Protein AF-A0A932Q881-F1 (afdb_monomer)

Mean predicted aligned error: 4.68 Å

Secondary structure (DSSP, 8-state):
--SS-SS-HHHHHHHHHTT-B--TTHHHHHHHHHHHHHTTT----HHHHHHHHHHHHHT--GGGEEEEEESTT-TT-EEEEEEEEETTEEEEEEEEEE-SSSSEEEEEEEE--SS-EE-TTS-EEPPP------

Radius of gyration: 14.51 Å; Cα contacts (8 Å, |Δi|>4): 248; chains: 1; bounding box: 31×35×43 Å

pLDDT: mean 90.05, std 12.2, range [34.78, 98.38]

Solvent-accessible surface area (backbone atoms only — not comparable to full-atom values): 7541 Å² total; per-residue (Å²): 130,59,94,60,70,84,66,60,64,72,57,56,43,47,25,59,74,72,63,33,58,45,55,78,46,47,68,61,25,22,47,41,46,30,56,72,34,50,86,74,78,46,82,56,51,66,67,56,25,45,53,48,50,56,50,56,58,63,69,61,54,81,52,28,32,45,41,61,45,68,44,94,83,35,92,86,41,54,28,37,31,32,42,43,78,54,94,92,35,40,34,32,39,33,33,29,70,44,69,87,86,54,75,26,39,23,63,44,44,42,36,55,20,93,51,70,40,61,22,73,68,69,51,72,34,54,49,31,84,71,93,63,82,128

Nearest PDB structures (foldseek):
  3hi2-assembly1_B  TM=8.085E-01  e=1.614E-03  Escherichia coli K-12
  3en8-assembly1_A-2  TM=2.872E-01  e=2.167E+00  Paraburkholderia xenovorans LB400
  8djc-assembly1_A  TM=3.163E-01  e=4.171E+00  Homo sapiens
  4v29-assembly1_B  TM=3.138E-01  e=9.044E+00  Arabidopsis thaliana

Structure (mmCIF, N/CA/C/O backbone):
data_AF-A0A932Q881-F1
#
_entry.id   AF-A0A932Q881-F1
#
loop_
_atom_site.group_PDB
_atom_site.id
_atom_site.type_symbol
_atom_site.label_atom_id
_atom_site.label_alt_id
_atom_site.label_comp_id
_atom_site.label_asym_id
_atom_site.label_entity_id
_atom_site.label_seq_id
_atom_site.pdbx_PDB_ins_code
_atom_site.Cartn_x
_atom_site.Cartn_y
_atom_site.Cartn_z
_atom_site.occupancy
_atom_site.B_iso_or_equiv
_atom_site.auth_seq_id
_atom_site.auth_comp_id
_atom_site.auth_asym_id
_atom_site.auth_atom_id
_atom_site.pdbx_PDB_model_num
ATOM 1 N N . MET A 1 1 ? 2.953 19.329 -1.443 1.00 56.28 1 MET A N 1
ATOM 2 C CA . MET A 1 1 ? 2.802 17.860 -1.479 1.00 56.28 1 MET A CA 1
ATOM 3 C C . MET A 1 1 ? 2.305 17.478 -2.860 1.00 56.28 1 MET A C 1
ATOM 5 O O . MET A 1 1 ? 1.550 18.260 -3.433 1.00 56.28 1 MET A O 1
ATOM 9 N N . ALA A 1 2 ? 2.767 16.356 -3.415 1.00 61.16 2 ALA A N 1
ATOM 10 C CA . ALA A 1 2 ? 2.251 15.859 -4.687 1.00 61.16 2 ALA A CA 1
ATOM 11 C C . ALA A 1 2 ? 0.743 15.602 -4.553 1.00 61.16 2 ALA A C 1
ATOM 13 O O . ALA A 1 2 ? 0.301 15.025 -3.567 1.00 61.16 2 ALA A O 1
ATOM 14 N N . THR A 1 3 ? -0.047 16.066 -5.518 1.00 74.25 3 THR A N 1
ATOM 15 C CA . THR A 1 3 ? -1.508 15.867 -5.537 1.00 74.25 3 THR A CA 1
ATOM 16 C C . THR A 1 3 ? -1.912 14.576 -6.244 1.00 74.25 3 THR A C 1
ATOM 18 O O . THR A 1 3 ? -3.099 14.292 -6.377 1.00 74.25 3 THR A O 1
ATOM 21 N N . LYS A 1 4 ? -0.928 13.817 -6.735 1.00 89.75 4 LYS A N 1
ATOM 22 C CA . LYS A 1 4 ? -1.097 12.578 -7.487 1.00 89.75 4 LYS A CA 1
ATOM 23 C C . LYS A 1 4 ? -0.003 11.594 -7.104 1.00 89.75 4 LYS A C 1
ATOM 25 O O . LYS A 1 4 ? 1.126 12.016 -6.847 1.00 89.75 4 LYS A O 1
ATOM 30 N N . ALA A 1 5 ? -0.360 10.317 -7.129 1.00 95.44 5 ALA A N 1
ATOM 31 C CA . ALA A 1 5 ? 0.563 9.208 -6.974 1.00 95.44 5 ALA A CA 1
ATOM 32 C C . ALA A 1 5 ? 1.663 9.236 -8.044 1.00 95.44 5 ALA A C 1
ATOM 34 O O . ALA A 1 5 ? 1.439 9.664 -9.183 1.00 95.44 5 ALA A O 1
ATOM 35 N N . ARG A 1 6 ? 2.853 8.768 -7.669 1.00 95.19 6 ARG A N 1
ATOM 36 C CA . ARG A 1 6 ? 3.984 8.550 -8.571 1.00 95.19 6 ARG A CA 1
ATOM 37 C C . ARG A 1 6 ? 3.693 7.409 -9.541 1.00 95.19 6 ARG A C 1
ATOM 39 O O . ARG A 1 6 ? 4.061 7.515 -10.712 1.00 95.19 6 ARG A O 1
ATOM 46 N N . TYR A 1 7 ? 3.063 6.347 -9.047 1.00 95.50 7 TYR A N 1
ATOM 47 C CA . TYR A 1 7 ? 2.814 5.106 -9.771 1.00 95.50 7 TYR A CA 1
ATOM 48 C C . TYR A 1 7 ? 1.336 4.965 -10.129 1.00 95.50 7 TYR A C 1
ATOM 50 O O . TYR A 1 7 ? 0.454 5.252 -9.318 1.00 95.50 7 TYR A O 1
ATOM 58 N N . LEU A 1 8 ? 1.046 4.498 -11.345 1.00 96.25 8 LEU A N 1
ATOM 59 C CA . LEU A 1 8 ? -0.328 4.190 -11.729 1.00 96.25 8 LEU A CA 1
ATOM 60 C C . LEU A 1 8 ? -0.743 2.873 -11.069 1.00 96.25 8 LEU A C 1
ATOM 62 O O . LEU A 1 8 ? -0.069 1.857 -11.221 1.00 96.25 8 LEU A O 1
ATOM 66 N N . LEU A 1 9 ? -1.894 2.864 -10.394 1.00 97.25 9 LEU A N 1
ATOM 67 C CA . LEU A 1 9 ? -2.395 1.664 -9.715 1.00 97.25 9 LEU A CA 1
ATOM 68 C C . LEU A 1 9 ? -2.588 0.476 -10.667 1.00 97.25 9 LEU A C 1
A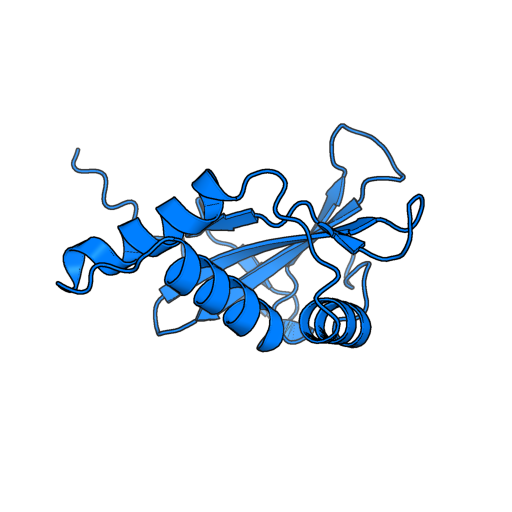TOM 70 O O . LEU A 1 9 ? -2.341 -0.657 -10.280 1.00 97.25 9 LEU A O 1
ATOM 74 N N . LYS A 1 10 ? -2.928 0.720 -11.940 1.00 97.19 10 LYS A N 1
ATOM 75 C CA . LYS A 1 10 ? -3.009 -0.348 -12.951 1.00 97.19 10 LYS A CA 1
ATOM 76 C C . LYS A 1 10 ? -1.690 -1.122 -13.108 1.00 97.19 10 LYS A C 1
ATOM 78 O O . LYS A 1 10 ? -1.722 -2.325 -13.345 1.00 97.19 10 LYS A O 1
ATOM 83 N N . ASP A 1 11 ? -0.552 -0.440 -12.970 1.00 96.81 11 ASP A N 1
ATOM 84 C CA . ASP A 1 11 ? 0.766 -1.055 -13.113 1.00 96.81 11 ASP A CA 1
ATOM 85 C C . ASP A 1 11 ? 1.099 -1.835 -11.838 1.00 96.81 11 ASP A C 1
ATOM 87 O O . ASP A 1 11 ? 1.540 -2.975 -11.919 1.00 96.81 11 ASP A O 1
ATOM 91 N N . VAL A 1 12 ? 0.759 -1.285 -10.666 1.00 97.12 12 VAL A N 1
ATOM 92 C CA . VAL A 1 12 ? 0.846 -1.985 -9.372 1.00 97.12 12 VAL A CA 1
ATOM 93 C C . VAL A 1 12 ? 0.042 -3.290 -9.397 1.00 97.12 12 VAL A C 1
ATOM 95 O O . VAL A 1 12 ? 0.553 -4.339 -9.014 1.00 97.12 12 VAL A O 1
ATOM 98 N N . PHE A 1 13 ? -1.200 -3.253 -9.882 1.00 97.62 13 PHE A N 1
ATOM 99 C CA . PHE A 1 13 ? -2.073 -4.431 -9.923 1.00 97.62 13 PHE A CA 1
ATOM 100 C C . PHE A 1 13 ? -1.560 -5.489 -10.890 1.00 97.62 13 PHE A C 1
ATOM 102 O O . PHE A 1 13 ? -1.602 -6.675 -10.572 1.00 97.62 13 PHE A O 1
ATOM 109 N N . ARG A 1 14 ? -1.040 -5.061 -12.046 1.00 97.56 14 ARG A N 1
ATOM 110 C CA . ARG A 1 14 ? -0.375 -5.957 -12.991 1.00 97.56 14 ARG A CA 1
ATOM 111 C C . ARG A 1 14 ? 0.820 -6.648 -12.334 1.00 97.56 14 ARG A C 1
ATOM 113 O O . ARG A 1 14 ? 0.905 -7.864 -12.407 1.00 97.56 14 ARG A O 1
ATOM 120 N N . LEU A 1 15 ? 1.689 -5.907 -11.644 1.00 96.88 15 LEU A N 1
ATOM 121 C CA . LEU A 1 15 ? 2.854 -6.480 -10.961 1.00 96.88 15 LEU A CA 1
ATOM 122 C C . LEU A 1 15 ? 2.463 -7.501 -9.885 1.00 96.88 15 LEU A C 1
ATOM 124 O O . LEU A 1 15 ? 3.096 -8.546 -9.778 1.00 96.88 15 LEU A O 1
ATOM 128 N N . ILE A 1 16 ? 1.388 -7.249 -9.133 1.00 96.81 16 ILE A N 1
ATOM 129 C CA . ILE A 1 16 ? 0.847 -8.227 -8.177 1.00 96.81 16 ILE A CA 1
ATOM 130 C C . ILE A 1 16 ? 0.337 -9.479 -8.902 1.00 96.81 16 ILE A C 1
ATOM 132 O O . ILE A 1 16 ? 0.651 -10.591 -8.485 1.00 96.81 16 ILE A O 1
ATOM 136 N N . ALA A 1 17 ? -0.427 -9.311 -9.986 1.00 96.62 17 ALA A N 1
ATOM 137 C CA . ALA A 1 17 ? -0.977 -10.423 -10.761 1.00 96.62 17 ALA A CA 1
ATOM 138 C C . ALA A 1 17 ? 0.113 -11.280 -11.429 1.00 96.62 17 ALA A C 1
ATOM 140 O O . ALA A 1 17 ? -0.020 -12.502 -11.482 1.00 96.62 17 ALA A O 1
ATOM 141 N N . ASP A 1 18 ? 1.194 -10.646 -11.885 1.00 96.12 18 ASP A N 1
ATOM 142 C CA . ASP A 1 18 ? 2.354 -11.299 -12.498 1.00 96.12 18 ASP A CA 1
ATOM 143 C C . ASP A 1 18 ? 3.264 -11.985 -11.455 1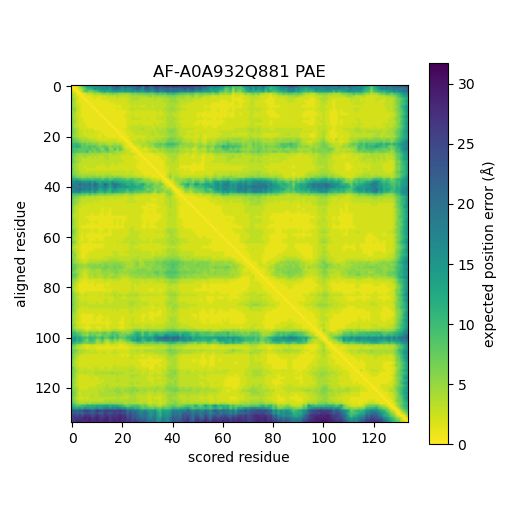.00 96.12 18 ASP A C 1
ATOM 145 O O . ASP A 1 18 ? 4.167 -12.736 -11.820 1.00 96.12 18 ASP A O 1
ATOM 149 N N . GLY A 1 19 ? 3.044 -11.745 -10.155 1.00 95.25 19 GLY A N 1
ATOM 150 C CA . GLY A 1 19 ? 3.921 -12.222 -9.080 1.00 95.25 19 GLY A CA 1
ATOM 151 C C . GLY A 1 19 ? 5.233 -11.437 -8.951 1.00 95.25 19 GLY A C 1
ATOM 152 O O . GLY A 1 19 ? 6.144 -11.870 -8.248 1.00 95.25 19 GLY A O 1
ATOM 153 N N . SER A 1 20 ? 5.335 -10.280 -9.608 1.00 95.56 20 SER A N 1
ATOM 154 C CA . SER A 1 20 ? 6.509 -9.403 -9.625 1.00 95.56 20 SER A CA 1
ATOM 155 C C . SER A 1 20 ? 6.488 -8.426 -8.451 1.00 95.56 20 SER A C 1
ATOM 157 O O . SER A 1 20 ? 6.326 -7.212 -8.616 1.00 95.56 20 SER A O 1
ATOM 159 N N . TYR A 1 21 ? 6.630 -8.960 -7.240 1.00 94.94 21 TYR A N 1
ATOM 160 C CA . TYR A 1 21 ? 6.673 -8.166 -6.019 1.00 94.94 21 TYR A CA 1
ATOM 161 C C . TYR A 1 21 ? 7.669 -8.719 -4.996 1.00 94.94 21 TYR A C 1
ATOM 163 O O . TYR A 1 21 ? 7.939 -9.917 -4.931 1.00 94.94 21 TYR A O 1
ATOM 171 N N . TRP A 1 22 ? 8.188 -7.836 -4.147 1.00 91.50 22 TRP A N 1
ATOM 172 C CA . TRP A 1 22 ? 9.103 -8.189 -3.075 1.00 91.50 22 TRP A CA 1
ATOM 173 C C . TRP A 1 22 ? 8.829 -7.384 -1.803 1.00 91.50 22 TRP A C 1
ATOM 175 O O . TRP A 1 22 ? 8.771 -6.156 -1.782 1.00 91.50 22 TRP A O 1
ATOM 185 N N . PHE A 1 23 ? 8.686 -8.093 -0.688 1.00 87.12 23 PHE A N 1
ATOM 186 C CA . PHE A 1 23 ? 8.514 -7.473 0.619 1.00 87.12 23 PHE A CA 1
ATOM 187 C C . PHE A 1 23 ? 9.873 -7.254 1.292 1.00 87.12 23 PHE A C 1
ATOM 189 O O . PHE A 1 23 ? 10.364 -8.146 1.992 1.00 87.12 23 PHE A O 1
ATOM 196 N N . SER A 1 24 ? 10.428 -6.044 1.174 1.00 82.38 24 SER A N 1
ATOM 197 C CA . SER A 1 24 ? 11.695 -5.659 1.827 1.00 82.38 24 SER A CA 1
ATOM 198 C C . SER A 1 24 ? 11.696 -5.914 3.345 1.00 82.38 24 SER A C 1
ATOM 200 O O . SER A 1 24 ? 12.712 -6.280 3.934 1.00 82.38 24 SER A O 1
ATOM 202 N N . ALA A 1 25 ? 10.528 -5.795 3.988 1.00 82.25 25 ALA A N 1
ATOM 203 C CA . ALA A 1 25 ? 10.320 -6.076 5.406 1.00 82.25 25 ALA A CA 1
ATOM 204 C C . ALA A 1 25 ? 9.115 -7.004 5.662 1.00 82.25 25 ALA A C 1
ATOM 206 O O . ALA A 1 25 ? 8.318 -6.748 6.572 1.00 82.25 25 ALA A O 1
ATOM 207 N N . ARG A 1 26 ? 8.995 -8.105 4.896 1.00 84.38 26 ARG A N 1
ATOM 208 C CA . ARG A 1 26 ? 7.888 -9.094 4.972 1.00 84.38 26 ARG A CA 1
ATOM 209 C C . ARG A 1 26 ? 7.416 -9.423 6.394 1.00 84.38 26 ARG A C 1
ATOM 211 O O . ARG A 1 26 ? 6.205 -9.349 6.630 1.00 84.38 26 ARG A O 1
ATOM 218 N N . PRO A 1 27 ? 8.305 -9.727 7.367 1.00 88.44 27 PRO A N 1
ATOM 219 C CA . PRO A 1 27 ? 7.864 -10.089 8.710 1.00 88.44 27 PRO A CA 1
ATOM 220 C C . PRO A 1 27 ? 7.144 -8.948 9.431 1.00 88.44 27 PRO A C 1
ATOM 222 O O . PRO A 1 27 ? 6.218 -9.216 10.185 1.00 88.44 27 PRO A O 1
ATOM 225 N N . ARG A 1 28 ? 7.525 -7.683 9.198 1.00 89.69 28 ARG A N 1
ATOM 226 C CA . ARG A 1 28 ? 6.909 -6.530 9.878 1.00 89.69 28 ARG A CA 1
ATOM 227 C C . ARG A 1 28 ? 5.474 -6.317 9.415 1.00 89.69 28 ARG A C 1
ATOM 229 O O . ARG A 1 28 ? 4.583 -6.234 10.254 1.00 89.69 28 ARG A O 1
ATOM 236 N N . SER A 1 29 ? 5.260 -6.287 8.101 1.00 91.75 29 SER A N 1
ATOM 237 C CA . SER A 1 29 ? 3.928 -6.094 7.519 1.00 91.75 29 SER A CA 1
ATOM 238 C C . SER A 1 29 ? 3.005 -7.271 7.847 1.00 91.75 29 SER A C 1
ATOM 240 O O . SER A 1 29 ? 1.897 -7.083 8.344 1.00 91.75 29 SER A O 1
ATOM 242 N N . SER A 1 30 ? 3.498 -8.503 7.682 1.00 92.19 30 SER A N 1
ATOM 243 C CA . SER A 1 30 ? 2.712 -9.707 7.984 1.00 92.19 30 SER A CA 1
ATOM 244 C C . SER A 1 30 ? 2.366 -9.795 9.473 1.00 92.19 30 SER A C 1
ATOM 246 O O . SER A 1 30 ? 1.220 -10.055 9.827 1.00 92.19 30 SER A O 1
ATOM 248 N N . TYR A 1 31 ? 3.322 -9.513 10.366 1.00 91.25 31 TYR A N 1
ATOM 249 C CA . TYR A 1 31 ? 3.073 -9.505 11.809 1.00 91.25 31 TYR A CA 1
ATOM 250 C C . TYR A 1 31 ? 2.074 -8.423 12.226 1.00 91.25 31 TYR A C 1
ATOM 252 O O . TYR A 1 31 ? 1.236 -8.677 13.088 1.00 91.25 31 TYR A O 1
ATOM 260 N N . ALA A 1 32 ? 2.124 -7.235 11.615 1.00 92.19 32 ALA A N 1
ATOM 261 C CA . ALA A 1 32 ? 1.153 -6.178 11.882 1.00 92.19 32 ALA A CA 1
ATOM 262 C C . ALA A 1 32 ? -0.276 -6.624 11.537 1.00 92.19 32 ALA A C 1
ATOM 264 O O . ALA A 1 32 ? -1.191 -6.397 12.331 1.00 92.19 32 ALA A O 1
ATOM 265 N N . VAL A 1 33 ? -0.452 -7.321 10.408 1.00 92.94 33 VAL A N 1
ATOM 266 C CA . VAL A 1 33 ? -1.736 -7.926 10.030 1.00 92.94 33 VAL A CA 1
ATOM 267 C C . VAL A 1 33 ? -2.148 -8.995 11.035 1.00 92.94 33 VAL A C 1
ATOM 269 O O . VAL A 1 33 ? -3.207 -8.874 11.643 1.00 92.94 33 VAL A O 1
ATOM 272 N N . ILE A 1 34 ? -1.298 -9.991 11.293 1.00 92.31 34 ILE A N 1
ATOM 273 C CA . ILE A 1 34 ? -1.596 -11.078 12.241 1.00 92.31 34 ILE A CA 1
ATOM 274 C C . ILE A 1 34 ? -2.002 -10.514 13.608 1.00 92.31 34 ILE A C 1
ATOM 276 O O . ILE A 1 34 ? -3.006 -10.935 14.182 1.00 92.31 34 ILE A O 1
ATOM 280 N N . LYS A 1 35 ? -1.264 -9.521 14.116 1.00 90.12 35 LYS A N 1
ATOM 281 C CA . LYS A 1 35 ? -1.554 -8.879 15.400 1.00 90.12 35 LYS A CA 1
ATOM 282 C C . LYS A 1 35 ? -2.915 -8.184 15.395 1.00 90.12 35 LYS A C 1
ATOM 284 O O . LYS A 1 35 ? -3.661 -8.357 16.353 1.00 90.12 35 LYS A O 1
ATOM 289 N N . ALA A 1 36 ? -3.257 -7.453 14.332 1.00 89.31 36 ALA A N 1
ATOM 290 C CA . ALA A 1 36 ? -4.544 -6.766 14.228 1.00 89.31 36 ALA A CA 1
ATOM 291 C C . ALA A 1 36 ? -5.738 -7.737 14.300 1.00 89.31 36 ALA A C 1
ATOM 293 O O . ALA A 1 36 ? -6.794 -7.374 14.818 1.00 89.31 36 ALA A O 1
ATOM 294 N N . TYR A 1 37 ? -5.566 -8.976 13.830 1.00 87.12 37 TYR A N 1
ATOM 295 C CA . TYR A 1 37 ? -6.589 -10.024 13.898 1.00 87.12 37 TYR A CA 1
ATOM 296 C C . TYR A 1 37 ? -6.499 -10.913 15.143 1.00 87.12 37 TYR A C 1
ATOM 298 O O . TYR A 1 37 ? -7.462 -11.618 15.447 1.00 87.12 37 TYR A O 1
ATOM 306 N N . GLY A 1 38 ? -5.413 -10.854 15.916 1.00 82.06 38 GLY A N 1
ATOM 307 C CA . GLY A 1 38 ? -5.193 -11.740 17.063 1.00 82.06 38 GLY A CA 1
ATOM 308 C C . GLY A 1 38 ? -6.294 -11.681 18.131 1.00 82.06 38 GLY A C 1
ATOM 309 O O . GLY A 1 38 ? -6.622 -12.701 18.733 1.00 82.06 38 GLY A O 1
ATOM 310 N N . SER A 1 39 ? -6.930 -10.522 18.330 1.00 73.50 39 SER A N 1
ATOM 311 C CA . SER A 1 39 ? -8.046 -10.350 19.276 1.00 73.50 39 SER A CA 1
ATOM 312 C C . SER A 1 39 ? -9.380 -10.928 18.785 1.00 73.50 39 SER A C 1
ATOM 314 O O . SER A 1 39 ? -10.280 -11.155 19.589 1.00 73.50 39 SER A O 1
ATOM 316 N N . SER A 1 40 ? -9.507 -11.217 17.486 1.00 70.44 40 SER A N 1
ATOM 317 C CA . SER A 1 40 ? -10.728 -11.765 16.873 1.00 70.44 40 SER A CA 1
ATOM 318 C C . SER A 1 40 ? -10.834 -13.295 16.952 1.00 70.44 40 SER A C 1
ATOM 320 O O . SER A 1 40 ? -11.765 -13.879 16.404 1.00 70.44 40 SER A O 1
ATOM 322 N N . GLY A 1 41 ? -9.873 -13.966 17.602 1.00 67.00 41 GLY A N 1
ATOM 323 C CA . GLY A 1 41 ? -9.799 -15.432 17.668 1.00 67.00 41 GLY A CA 1
ATOM 324 C C . GLY A 1 41 ? -9.363 -16.097 16.355 1.00 67.00 41 GLY A C 1
ATOM 325 O O . GLY A 1 41 ? -9.272 -17.321 16.290 1.00 67.00 41 GLY A O 1
ATOM 326 N N . LYS A 1 42 ? -9.069 -15.302 15.317 1.00 73.06 42 LYS A N 1
ATOM 327 C CA . LYS A 1 42 ? -8.554 -15.758 14.026 1.00 73.06 42 LYS A CA 1
ATOM 328 C C . LYS A 1 42 ? -7.036 -15.594 13.990 1.00 73.06 42 LYS A C 1
ATOM 330 O O . LYS A 1 42 ? -6.527 -14.481 13.873 1.00 73.06 42 LYS A O 1
ATOM 335 N N . THR A 1 43 ? -6.310 -16.704 14.065 1.00 79.56 43 THR A N 1
ATOM 336 C CA . THR A 1 43 ? -4.857 -16.711 13.861 1.00 79.56 43 THR A CA 1
ATOM 337 C C . THR A 1 43 ? -4.575 -16.848 12.372 1.00 79.56 43 THR A C 1
ATOM 339 O O . THR A 1 43 ? -4.779 -17.919 11.810 1.00 79.56 43 THR A O 1
ATOM 342 N N . LEU A 1 44 ? -4.124 -15.766 11.738 1.00 88.69 44 LEU A N 1
ATOM 343 C CA . LEU A 1 44 ? -3.625 -15.816 10.365 1.00 88.69 44 LEU A CA 1
ATOM 344 C C . LEU A 1 44 ? -2.188 -16.353 10.353 1.00 88.69 44 LEU A C 1
ATOM 346 O O . LEU A 1 44 ? -1.367 -15.986 11.197 1.00 88.69 44 LEU A O 1
ATOM 350 N N . SER A 1 45 ? -1.878 -17.204 9.383 1.00 91.94 45 SER A N 1
ATOM 351 C CA . SER A 1 45 ? -0.507 -17.548 9.008 1.00 91.94 45 SER A CA 1
ATOM 352 C C . SER A 1 45 ? 0.181 -16.378 8.290 1.00 91.94 45 SER A C 1
ATOM 354 O O . SER A 1 45 ? -0.460 -15.415 7.866 1.00 91.94 45 SER A O 1
ATOM 356 N N . ALA A 1 46 ? 1.506 -16.456 8.136 1.00 90.38 46 ALA A N 1
ATOM 357 C CA . ALA A 1 46 ? 2.265 -15.442 7.403 1.00 90.38 46 ALA A CA 1
ATOM 358 C C . ALA A 1 46 ? 1.827 -15.335 5.931 1.00 90.38 46 ALA A C 1
ATOM 360 O O . ALA A 1 46 ? 1.719 -14.228 5.411 1.00 90.38 46 ALA A O 1
ATOM 361 N N . ASP A 1 47 ? 1.519 -16.463 5.287 1.00 92.44 47 ASP A N 1
ATOM 362 C CA . ASP A 1 47 ? 1.085 -16.484 3.888 1.00 92.44 47 ASP A CA 1
ATOM 363 C C . ASP A 1 47 ? -0.342 -15.932 3.726 1.00 92.44 47 ASP A C 1
ATOM 365 O O . ASP A 1 47 ? -0.616 -15.192 2.785 1.00 92.44 47 ASP A O 1
ATOM 369 N N . GLU A 1 48 ? -1.246 -16.200 4.676 1.00 94.62 48 GLU A N 1
ATOM 370 C CA . GLU A 1 48 ? -2.576 -15.571 4.687 1.00 94.62 48 GLU A CA 1
ATOM 371 C C . GLU A 1 48 ? -2.498 -14.061 4.932 1.00 94.62 48 GLU A C 1
ATOM 373 O O . GLU A 1 48 ? -3.257 -13.297 4.336 1.00 94.62 48 GLU A O 1
ATOM 378 N N . ALA A 1 49 ? -1.581 -13.618 5.796 1.00 94.50 49 ALA A N 1
ATOM 379 C CA . ALA A 1 49 ? -1.340 -12.201 6.035 1.00 94.50 49 ALA A CA 1
ATOM 380 C C . ALA A 1 49 ? -0.775 -11.508 4.789 1.00 94.50 49 ALA A C 1
ATOM 382 O O . ALA A 1 49 ? -1.207 -10.409 4.453 1.00 94.50 49 ALA A O 1
ATOM 383 N N . GLU A 1 50 ? 0.139 -12.151 4.065 1.00 95.31 50 GLU A N 1
ATOM 384 C CA . GLU A 1 50 ? 0.620 -11.643 2.781 1.00 95.31 50 GLU A CA 1
ATOM 385 C C . GLU A 1 50 ? -0.501 -11.563 1.743 1.00 95.31 50 GLU A C 1
ATOM 387 O O . GLU A 1 50 ? -0.689 -10.512 1.130 1.00 95.31 50 GLU A O 1
ATOM 392 N N . ALA A 1 51 ? -1.284 -12.631 1.582 1.00 95.75 51 ALA A N 1
ATOM 393 C CA . ALA A 1 51 ? -2.413 -12.645 0.658 1.00 95.75 51 ALA A CA 1
ATOM 394 C C . ALA A 1 51 ? -3.425 -11.534 0.987 1.00 95.75 51 ALA A C 1
ATOM 396 O O . ALA A 1 51 ? -3.949 -10.881 0.083 1.00 95.75 51 ALA A O 1
ATOM 397 N N . PHE A 1 52 ? -3.660 -11.273 2.276 1.00 96.25 52 PHE A N 1
ATOM 398 C CA . PHE A 1 52 ? -4.472 -10.150 2.736 1.00 96.25 52 PHE A CA 1
ATOM 399 C C . PHE A 1 52 ? -3.889 -8.800 2.302 1.00 96.25 52 PHE A C 1
ATOM 401 O O . PHE A 1 52 ? -4.623 -7.970 1.769 1.00 96.25 52 PHE A O 1
ATOM 408 N N . ILE A 1 53 ? -2.582 -8.587 2.487 1.00 96.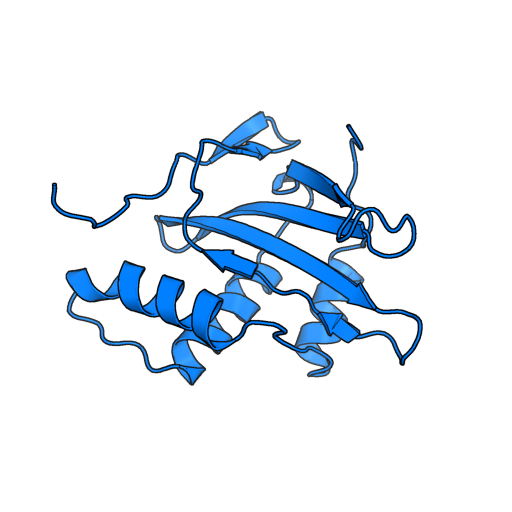94 53 ILE A N 1
ATOM 409 C CA . ILE A 1 53 ? -1.904 -7.343 2.095 1.00 96.94 53 ILE A CA 1
ATOM 410 C C . ILE A 1 53 ? -2.024 -7.117 0.589 1.00 96.94 53 ILE A C 1
ATOM 412 O O . ILE A 1 53 ? -2.437 -6.042 0.161 1.00 96.94 53 ILE A O 1
ATOM 416 N N . LEU A 1 54 ? -1.696 -8.126 -0.220 1.00 97.56 54 LEU A N 1
ATOM 417 C CA . LEU A 1 54 ? -1.737 -8.020 -1.679 1.00 97.56 54 LEU A CA 1
ATOM 418 C C . LEU A 1 54 ? -3.156 -7.755 -2.185 1.00 97.56 54 LEU A C 1
ATOM 420 O O . LEU A 1 54 ? -3.346 -6.923 -3.070 1.00 97.56 54 LEU A O 1
ATOM 424 N N . LYS A 1 55 ? -4.162 -8.396 -1.579 1.00 97.81 55 LYS A N 1
ATOM 425 C CA . LYS A 1 55 ? -5.570 -8.139 -1.894 1.00 97.81 55 LYS A CA 1
ATOM 426 C C . LYS A 1 55 ? -5.983 -6.711 -1.525 1.00 97.81 55 LYS A C 1
ATOM 428 O O . LYS A 1 55 ? -6.581 -6.028 -2.348 1.00 97.81 55 LYS A O 1
ATOM 433 N N . ALA A 1 56 ? -5.612 -6.233 -0.336 1.00 97.88 56 ALA A N 1
ATOM 434 C CA . ALA A 1 56 ? -5.895 -4.865 0.094 1.00 97.88 56 ALA A CA 1
ATOM 435 C C . ALA A 1 56 ? -5.230 -3.820 -0.819 1.00 97.88 56 ALA A C 1
ATOM 437 O O . ALA A 1 56 ? -5.840 -2.797 -1.125 1.00 97.88 56 ALA A O 1
ATOM 438 N N . ILE A 1 57 ? -4.004 -4.082 -1.292 1.00 97.94 57 ILE A N 1
ATOM 439 C CA . ILE A 1 57 ? -3.340 -3.239 -2.297 1.00 97.94 57 ILE A CA 1
ATOM 440 C C . ILE A 1 57 ? -4.113 -3.283 -3.621 1.00 97.94 57 ILE A C 1
ATOM 442 O O . ILE A 1 57 ? -4.341 -2.230 -4.208 1.00 97.94 57 ILE A O 1
ATOM 446 N N . GLY A 1 58 ? -4.558 -4.463 -4.063 1.00 97.31 58 GLY A N 1
ATOM 447 C CA . GLY A 1 58 ? -5.370 -4.638 -5.274 1.00 97.31 58 GLY A CA 1
ATOM 448 C C . GLY A 1 58 ? -6.724 -3.914 -5.252 1.00 97.31 58 GLY A C 1
ATOM 449 O O . GLY A 1 58 ? -7.254 -3.592 -6.311 1.00 97.31 58 GLY A O 1
ATOM 450 N N . ASP A 1 59 ? -7.246 -3.604 -4.063 1.00 97.50 59 ASP A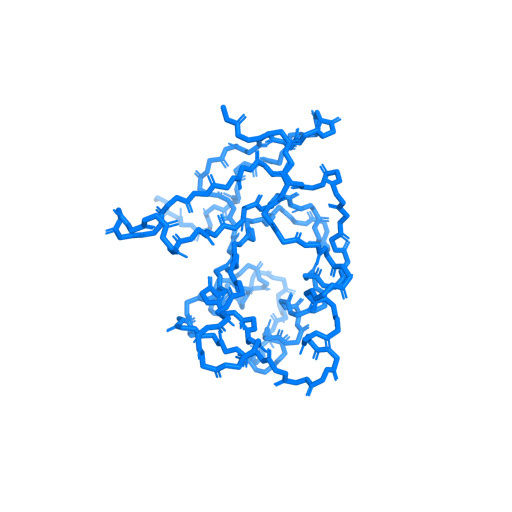 N 1
ATOM 451 C CA . ASP A 1 59 ? -8.502 -2.870 -3.862 1.00 97.50 59 ASP A CA 1
ATOM 452 C C . ASP A 1 59 ? -8.293 -1.343 -3.701 1.00 97.50 59 ASP A C 1
ATOM 454 O O . ASP A 1 59 ? -9.236 -0.590 -3.426 1.00 97.50 59 ASP A O 1
ATOM 458 N N . LEU A 1 60 ? -7.060 -0.840 -3.864 1.00 98.25 60 LEU A N 1
ATOM 459 C CA . LEU A 1 60 ? -6.787 0.597 -3.812 1.00 98.25 60 LEU A CA 1
ATOM 460 C C . LEU A 1 60 ? -7.466 1.360 -4.959 1.00 98.25 60 LEU A C 1
ATOM 462 O O . LEU A 1 60 ? -7.665 0.872 -6.066 1.00 98.25 60 LEU A O 1
ATOM 466 N N . THR A 1 61 ? -7.758 2.632 -4.704 1.00 97.38 61 THR A N 1
ATOM 467 C CA . THR A 1 61 ? -8.226 3.585 -5.710 1.00 97.38 61 THR A CA 1
ATOM 468 C C . THR A 1 61 ? -7.387 4.850 -5.606 1.00 97.38 61 THR A C 1
ATOM 470 O O . THR A 1 61 ? -6.755 5.097 -4.576 1.00 97.38 61 THR A O 1
ATOM 473 N N . GLU A 1 62 ? -7.402 5.691 -6.642 1.00 96.81 62 GLU A N 1
ATOM 474 C CA . GLU A 1 62 ? -6.695 6.981 -6.612 1.00 96.81 62 GLU A CA 1
ATOM 475 C C . GLU A 1 62 ? -7.138 7.855 -5.427 1.00 96.81 62 GLU A C 1
ATOM 477 O O . GLU A 1 62 ? -6.340 8.613 -4.883 1.00 96.81 62 GLU A O 1
ATOM 482 N N . GLY A 1 63 ? -8.389 7.705 -4.974 1.00 96.88 63 GLY A N 1
ATOM 483 C CA . GLY A 1 63 ? -8.925 8.436 -3.830 1.00 96.88 63 GLY A CA 1
ATOM 484 C C . GLY A 1 63 ? -8.260 8.094 -2.497 1.00 96.88 63 GLY A C 1
ATOM 485 O O . GLY A 1 63 ? -8.304 8.922 -1.595 1.00 96.88 63 GLY A O 1
ATOM 486 N N . HIS A 1 64 ? -7.622 6.924 -2.379 1.00 98.00 64 HIS A N 1
ATOM 487 C CA . HIS A 1 64 ? -6.915 6.484 -1.170 1.00 98.00 64 HIS A CA 1
ATOM 488 C C . HIS A 1 64 ? -5.504 7.072 -1.045 1.00 98.00 64 HIS A C 1
ATOM 490 O O . HIS A 1 64 ? -4.863 6.903 -0.008 1.00 98.00 64 HIS A O 1
ATOM 496 N N . PHE A 1 65 ? -4.991 7.732 -2.087 1.00 98.12 65 PHE A N 1
ATOM 497 C CA . PHE A 1 65 ? -3.647 8.303 -2.075 1.00 98.12 65 PHE A CA 1
ATOM 498 C C . PHE A 1 65 ? -3.529 9.401 -1.011 1.00 98.12 65 PHE A C 1
ATOM 500 O O . PHE A 1 65 ? -4.428 10.228 -0.863 1.00 98.12 65 PHE A O 1
ATOM 507 N N . CYS A 1 66 ? -2.421 9.421 -0.275 1.00 97.56 66 CYS A N 1
ATOM 508 C CA . CYS A 1 66 ? -2.112 10.444 0.723 1.00 97.56 66 CYS A CA 1
ATOM 509 C C . CYS A 1 66 ? -0.978 11.348 0.245 1.00 97.56 66 CYS A C 1
ATOM 511 O O . CYS A 1 66 ? -1.146 12.562 0.147 1.00 97.56 66 CYS A O 1
ATOM 513 N N . GLU A 1 67 ? 0.183 10.759 -0.034 1.00 97.19 67 GLU A N 1
ATOM 514 C CA . GLU A 1 67 ? 1.393 11.489 -0.402 1.00 97.19 67 GLU A CA 1
ATOM 515 C C . GLU A 1 67 ? 2.434 10.565 -1.041 1.00 97.19 67 GLU A C 1
ATOM 517 O O . GLU A 1 67 ? 2.379 9.348 -0.885 1.00 97.19 67 GLU A O 1
ATOM 522 N N . SER A 1 68 ? 3.417 11.152 -1.723 1.00 96.38 68 SER A N 1
ATOM 523 C CA . SER A 1 68 ? 4.639 10.455 -2.133 1.00 96.38 68 SER A CA 1
ATOM 524 C C . SER A 1 68 ? 5.794 10.923 -1.252 1.00 96.38 68 SER A C 1
ATOM 526 O O . SER A 1 68 ? 5.990 12.130 -1.079 1.00 96.38 68 SER A O 1
ATOM 528 N N . VAL A 1 69 ? 6.572 9.985 -0.718 1.00 94.81 69 VAL A N 1
ATOM 529 C CA . VAL A 1 69 ? 7.675 10.247 0.215 1.00 94.81 69 VAL A CA 1
ATOM 530 C C . VAL A 1 69 ? 9.007 9.801 -0.373 1.00 94.81 69 VAL A C 1
ATOM 532 O O . VAL A 1 69 ? 9.098 8.756 -1.015 1.00 94.81 69 VAL A O 1
ATOM 535 N N . LEU A 1 70 ? 10.056 10.586 -0.130 1.00 93.69 70 LEU A N 1
ATOM 536 C CA . LEU A 1 70 ? 11.427 10.196 -0.452 1.00 93.69 70 LEU A CA 1
ATOM 537 C C . LEU A 1 70 ? 11.934 9.186 0.578 1.00 93.69 70 LEU A C 1
ATOM 539 O O . LEU A 1 70 ? 11.862 9.428 1.784 1.00 93.69 70 LEU A O 1
ATOM 543 N N . GLN A 1 71 ? 12.482 8.075 0.101 1.00 88.44 71 GLN A N 1
ATOM 544 C CA . GLN A 1 71 ? 13.196 7.099 0.910 1.00 88.44 71 GLN A CA 1
ATOM 545 C C . GLN A 1 71 ? 14.697 7.384 0.869 1.00 88.44 71 GLN A C 1
ATOM 547 O O . GLN A 1 71 ? 15.244 7.756 -0.166 1.00 88.44 71 GLN A O 1
ATOM 552 N N . TRP A 1 72 ? 15.350 7.260 2.028 1.00 88.00 72 TRP A N 1
ATOM 553 C CA . TRP A 1 72 ? 16.799 7.460 2.204 1.00 88.00 72 TRP A CA 1
ATOM 554 C C . TRP A 1 72 ? 17.351 8.792 1.670 1.00 88.00 72 TRP A C 1
ATOM 556 O O . TRP A 1 72 ? 18.550 8.917 1.443 1.00 88.00 72 TRP A O 1
ATOM 566 N N . ASN A 1 73 ? 16.485 9.799 1.511 1.00 86.62 73 ASN A N 1
ATOM 567 C CA . ASN A 1 73 ? 16.812 11.081 0.885 1.00 86.62 73 ASN A CA 1
ATOM 568 C C . ASN A 1 73 ? 17.333 10.953 -0.567 1.00 86.62 73 ASN A C 1
ATOM 570 O O . ASN A 1 73 ? 18.068 11.820 -1.037 1.00 86.62 73 ASN A O 1
ATOM 574 N N . ASP A 1 74 ? 16.948 9.887 -1.275 1.00 88.94 74 ASP A N 1
ATOM 575 C CA . ASP A 1 74 ? 17.298 9.655 -2.676 1.00 88.94 74 ASP A CA 1
ATOM 576 C C . ASP A 1 74 ? 16.118 10.038 -3.597 1.00 88.94 74 ASP A C 1
ATOM 578 O O . ASP A 1 74 ? 15.041 9.445 -3.485 1.00 88.94 74 ASP A O 1
ATOM 582 N N . PRO A 1 75 ? 16.288 10.999 -4.531 1.00 86.62 75 PRO A N 1
ATOM 583 C CA . PRO A 1 75 ? 15.246 11.409 -5.477 1.00 86.62 75 PRO A CA 1
ATOM 584 C C . PRO A 1 75 ? 14.761 10.297 -6.416 1.00 86.62 75 PRO A C 1
ATOM 586 O O . PRO A 1 75 ? 13.691 10.436 -7.011 1.00 86.62 75 PRO A O 1
ATOM 589 N N . LYS A 1 76 ? 15.515 9.204 -6.564 1.00 86.69 76 LYS A N 1
ATOM 590 C CA . LYS A 1 76 ? 15.086 8.020 -7.316 1.00 86.69 76 LYS A CA 1
ATOM 591 C C . LYS A 1 76 ? 14.217 7.076 -6.490 1.00 86.69 76 LYS A C 1
ATOM 593 O O . LYS A 1 76 ? 13.425 6.323 -7.050 1.00 86.69 76 LYS A O 1
ATOM 598 N N . CYS A 1 77 ? 14.323 7.134 -5.167 1.00 90.12 77 CYS A N 1
ATOM 599 C CA . CYS A 1 77 ? 13.614 6.248 -4.257 1.00 90.12 77 CYS A CA 1
ATOM 600 C C . CYS A 1 77 ? 12.359 6.943 -3.716 1.00 90.12 77 CYS A C 1
ATOM 602 O O . CYS A 1 77 ? 12.303 7.350 -2.559 1.00 90.12 77 CYS A O 1
ATOM 604 N N . ILE A 1 78 ? 11.338 7.100 -4.559 1.00 93.75 78 ILE A N 1
ATOM 605 C CA . ILE A 1 78 ? 10.045 7.671 -4.156 1.00 93.75 78 ILE A CA 1
ATOM 606 C C . ILE A 1 78 ? 9.071 6.532 -3.870 1.00 93.75 78 ILE A C 1
ATOM 608 O O . ILE A 1 78 ? 8.902 5.651 -4.701 1.00 93.75 78 ILE A O 1
ATOM 612 N N . ALA A 1 79 ? 8.407 6.558 -2.719 1.00 95.56 79 ALA A N 1
ATOM 613 C CA . ALA A 1 79 ? 7.340 5.621 -2.389 1.00 95.56 79 ALA A CA 1
ATOM 614 C C . ALA A 1 79 ? 6.005 6.353 -2.272 1.00 95.56 79 ALA A C 1
ATOM 616 O O . ALA A 1 79 ? 5.938 7.426 -1.673 1.00 95.56 79 ALA A O 1
ATOM 617 N N . ASP A 1 80 ? 4.945 5.764 -2.812 1.00 97.56 80 ASP A N 1
ATOM 618 C CA . ASP A 1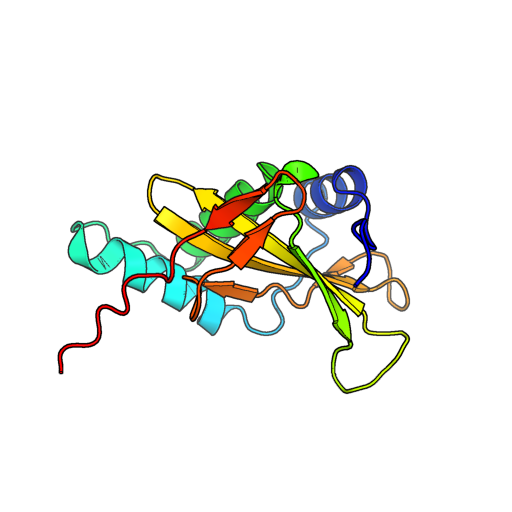 80 ? 3.594 6.280 -2.631 1.00 97.56 80 ASP A CA 1
ATOM 619 C C . ASP A 1 80 ? 2.988 5.724 -1.347 1.00 97.56 80 ASP A C 1
ATOM 621 O O . ASP A 1 80 ? 3.174 4.555 -1.006 1.00 97.56 80 ASP A O 1
ATOM 625 N N . VAL A 1 81 ? 2.253 6.580 -0.646 1.00 97.88 81 VAL A N 1
ATOM 626 C CA . VAL A 1 81 ? 1.554 6.282 0.598 1.00 97.88 81 VAL A CA 1
ATOM 627 C C . VAL A 1 81 ? 0.057 6.410 0.364 1.00 97.88 81 VAL A C 1
ATOM 629 O O . VAL A 1 81 ? -0.424 7.425 -0.142 1.00 97.88 81 VAL A O 1
ATOM 632 N N . TYR A 1 82 ? -0.677 5.396 0.797 1.00 98.38 82 TYR A N 1
ATOM 633 C CA . TYR A 1 82 ? -2.126 5.317 0.746 1.00 98.38 82 TYR A CA 1
ATOM 634 C C . TYR A 1 82 ? -2.681 5.030 2.137 1.00 98.38 82 TYR A C 1
ATOM 636 O O . TYR A 1 82 ? -2.059 4.344 2.954 1.00 98.38 82 TYR A O 1
ATOM 644 N N . GLY A 1 83 ? -3.875 5.550 2.389 1.00 97.94 83 GLY A N 1
ATOM 645 C CA . GLY A 1 83 ? -4.674 5.228 3.557 1.00 97.94 83 GLY A CA 1
ATOM 646 C C . GLY A 1 83 ? -5.978 4.562 3.126 1.00 97.94 83 GLY A C 1
ATOM 647 O O . GLY A 1 83 ? -6.682 5.082 2.261 1.00 97.94 83 GLY A O 1
ATOM 648 N N . LEU A 1 84 ? -6.308 3.426 3.736 1.00 96.94 84 LEU A N 1
ATOM 649 C CA . LEU A 1 84 ? -7.457 2.605 3.356 1.00 96.94 84 LEU A CA 1
ATOM 650 C C . LEU A 1 84 ? -8.195 2.100 4.600 1.00 96.94 84 LEU A C 1
ATOM 652 O O . LEU A 1 84 ? -7.564 1.674 5.566 1.00 96.94 84 LEU A O 1
ATOM 656 N N . ILE A 1 85 ? -9.530 2.100 4.564 1.00 96.88 85 ILE A N 1
ATOM 657 C CA . ILE A 1 85 ? -10.326 1.245 5.451 1.00 96.88 85 ILE A CA 1
ATOM 658 C C . ILE A 1 85 ? -10.533 -0.082 4.728 1.00 96.88 85 ILE A C 1
ATOM 660 O O . ILE A 1 85 ? -11.179 -0.119 3.683 1.00 96.88 85 ILE A O 1
ATOM 664 N N . TYR A 1 86 ? -9.976 -1.160 5.271 1.00 96.12 86 TYR A N 1
ATOM 665 C CA . TYR A 1 86 ? -10.078 -2.498 4.699 1.00 96.12 86 TYR A CA 1
ATOM 666 C C . TYR A 1 86 ? -10.473 -3.492 5.776 1.00 96.12 86 TYR A C 1
ATOM 668 O O . TYR A 1 86 ? -9.850 -3.516 6.840 1.00 96.12 86 TYR A O 1
ATOM 676 N N . ASP A 1 87 ? -11.509 -4.285 5.497 1.00 93.50 87 ASP A N 1
ATOM 677 C CA . ASP A 1 87 ? -12.112 -5.200 6.474 1.00 93.50 87 ASP A CA 1
ATOM 678 C C . ASP A 1 87 ? -12.419 -4.481 7.803 1.00 93.50 87 ASP A C 1
ATOM 680 O O . ASP A 1 87 ? -11.965 -4.865 8.879 1.00 93.50 87 ASP A O 1
ATOM 684 N N . GLU A 1 88 ? -13.109 -3.337 7.681 1.00 92.56 88 GLU A N 1
ATOM 685 C CA . GLU A 1 88 ? -13.534 -2.457 8.785 1.00 92.56 88 GLU A CA 1
ATOM 686 C C . GLU A 1 88 ? -12.394 -1.864 9.638 1.00 92.56 88 GLU A C 1
ATOM 688 O O . GLU A 1 88 ? -12.640 -1.239 10.670 1.00 92.56 88 GLU A O 1
ATOM 693 N N . ARG A 1 89 ? -11.134 -2.004 9.207 1.00 94.19 89 ARG A N 1
ATOM 694 C CA . ARG A 1 89 ? -9.949 -1.548 9.947 1.00 94.19 89 ARG A CA 1
ATOM 695 C C . ARG A 1 89 ? -9.150 -0.513 9.157 1.00 94.19 89 ARG A C 1
ATOM 697 O O . ARG A 1 89 ? -9.072 -0.611 7.934 1.00 94.19 89 ARG A O 1
ATOM 704 N N . PRO A 1 90 ? -8.537 0.478 9.827 1.00 96.94 90 PRO A N 1
ATOM 705 C CA . PRO A 1 90 ? -7.676 1.447 9.167 1.00 96.94 90 PRO A CA 1
ATOM 706 C C . PRO A 1 90 ? -6.291 0.864 8.878 1.00 96.94 90 PRO A C 1
ATOM 708 O O . PRO A 1 90 ? -5.664 0.270 9.758 1.00 96.94 90 PRO A O 1
ATOM 711 N N . TRP A 1 91 ? -5.789 1.112 7.671 1.00 97.50 91 TRP A N 1
ATOM 712 C CA . TRP A 1 91 ? -4.487 0.651 7.202 1.00 97.50 91 TRP A CA 1
ATOM 713 C C . TRP A 1 91 ? -3.686 1.773 6.553 1.00 97.50 91 TRP A C 1
ATOM 715 O O . TRP A 1 91 ? -4.194 2.555 5.748 1.00 97.50 91 TRP A O 1
ATOM 725 N N . TYR A 1 92 ? -2.409 1.806 6.913 1.00 97.75 92 TYR A N 1
ATOM 726 C CA . TYR A 1 92 ? -1.350 2.500 6.209 1.00 97.75 92 TYR A CA 1
ATOM 727 C C . TYR A 1 92 ? -0.759 1.539 5.182 1.00 97.75 92 TYR A C 1
ATOM 729 O O . TYR A 1 92 ? -0.394 0.409 5.521 1.00 97.75 92 TYR A O 1
ATOM 737 N N . VAL A 1 93 ? -0.626 2.010 3.948 1.00 97.81 93 VAL A N 1
ATOM 738 C CA . VAL A 1 93 ? -0.030 1.260 2.846 1.00 97.81 93 VAL A CA 1
ATOM 739 C C . VAL A 1 93 ? 1.042 2.125 2.204 1.00 97.81 93 VAL A C 1
ATOM 741 O O . VAL A 1 93 ? 0.778 3.266 1.835 1.00 97.81 93 VAL A O 1
ATOM 744 N N . LYS A 1 94 ? 2.250 1.595 2.046 1.00 97.12 94 LYS A N 1
ATOM 745 C CA . LYS A 1 94 ? 3.327 2.245 1.296 1.00 97.12 94 LYS A CA 1
ATOM 746 C C . LYS A 1 94 ? 4.012 1.232 0.403 1.00 97.12 94 LYS A C 1
ATOM 748 O O . LYS A 1 94 ? 4.263 0.119 0.850 1.00 97.12 94 LYS A O 1
ATOM 753 N N . PHE A 1 95 ? 4.349 1.639 -0.811 1.00 97.06 95 PHE A N 1
ATOM 754 C CA . PHE A 1 95 ? 5.151 0.844 -1.736 1.00 97.06 95 PHE A CA 1
ATOM 755 C C . PHE A 1 95 ? 5.875 1.746 -2.735 1.00 97.06 95 PHE A C 1
ATOM 757 O O . PHE A 1 95 ? 5.552 2.928 -2.888 1.00 97.06 95 PHE A O 1
ATOM 764 N N . ARG A 1 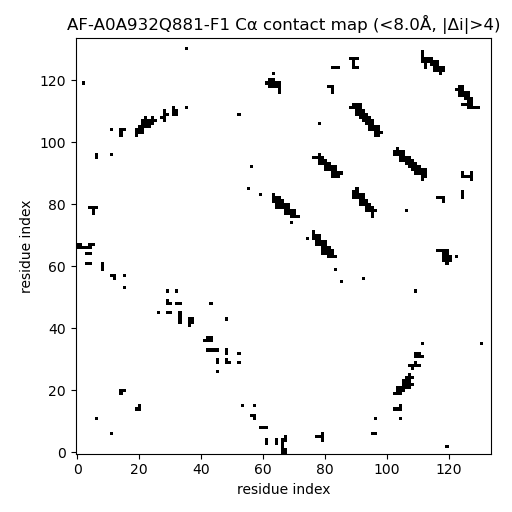96 ? 6.844 1.175 -3.443 1.00 95.25 96 ARG A N 1
ATOM 765 C CA . ARG A 1 96 ? 7.440 1.759 -4.643 1.00 95.25 96 ARG A CA 1
ATOM 766 C C . ARG A 1 96 ? 7.508 0.716 -5.751 1.00 95.25 96 ARG A C 1
ATOM 768 O O . ARG A 1 96 ? 7.396 -0.473 -5.481 1.00 95.25 96 ARG A O 1
ATOM 775 N N . ILE A 1 97 ? 7.700 1.162 -6.984 1.00 95.00 97 ILE A N 1
ATOM 776 C CA . ILE A 1 97 ? 8.104 0.281 -8.081 1.00 95.00 97 ILE A CA 1
ATOM 777 C C . ILE A 1 97 ? 9.578 0.561 -8.336 1.00 95.00 97 ILE A C 1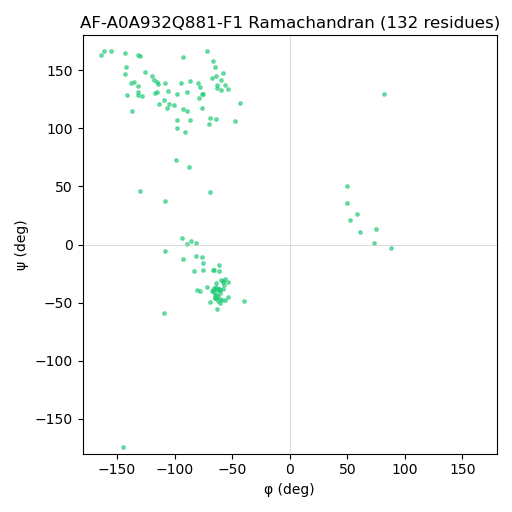
ATOM 779 O O . ILE A 1 97 ? 9.932 1.713 -8.618 1.00 95.00 97 ILE A O 1
ATOM 783 N N . ASP A 1 98 ? 10.416 -0.465 -8.202 1.00 91.06 98 ASP A N 1
ATOM 784 C CA . ASP A 1 98 ? 11.782 -0.402 -8.707 1.00 91.06 98 ASP A CA 1
ATOM 785 C C . ASP A 1 98 ? 11.763 -0.641 -10.216 1.00 91.06 98 ASP A C 1
ATOM 787 O O . ASP A 1 98 ? 11.181 -1.609 -10.698 1.00 91.06 98 ASP A O 1
ATOM 791 N N . SER A 1 99 ? 12.357 0.287 -10.958 1.00 81.44 99 SER A N 1
ATOM 792 C CA . SER A 1 99 ? 12.471 0.233 -12.414 1.00 81.44 99 SER A CA 1
ATOM 793 C C . SER A 1 99 ? 13.899 -0.043 -12.887 1.00 81.44 99 SER A C 1
ATOM 795 O O . SER A 1 99 ? 14.107 -0.151 -14.094 1.00 81.44 99 SER A O 1
ATOM 797 N N . GLU A 1 100 ? 14.889 -0.097 -11.985 1.00 79.06 100 GLU A N 1
ATOM 798 C CA . GLU A 1 100 ? 16.290 -0.339 -12.352 1.00 79.06 100 GLU A CA 1
ATOM 799 C C . GLU A 1 100 ? 16.570 -1.841 -12.571 1.00 79.06 100 GLU A C 1
ATOM 801 O O . GLU A 1 100 ? 17.231 -2.185 -13.553 1.00 79.06 100 GLU A O 1
ATOM 806 N N . GLU A 1 101 ? 15.997 -2.740 -11.760 1.00 65.81 101 GLU A N 1
ATOM 807 C CA . GLU A 1 101 ? 16.198 -4.203 -11.857 1.00 65.81 101 GLU A CA 1
ATOM 808 C C . GLU A 1 101 ? 14.972 -4.971 -12.392 1.00 65.81 101 GLU A C 1
ATOM 810 O O . GLU A 1 101 ? 14.672 -6.091 -11.984 1.00 65.81 101 GLU A O 1
ATOM 815 N N . GLY A 1 102 ? 14.270 -4.376 -13.360 1.00 72.69 102 GLY A N 1
ATOM 816 C CA . GLY A 1 102 ? 13.016 -4.913 -13.891 1.00 72.69 102 GLY A CA 1
ATOM 817 C C . GLY A 1 102 ? 11.843 -4.545 -12.987 1.00 72.69 102 GLY A C 1
ATOM 818 O O . GLY A 1 102 ? 11.911 -4.708 -11.774 1.00 72.69 102 GLY A O 1
ATOM 819 N N . GLU A 1 103 ? 10.780 -4.002 -13.587 1.00 88.69 103 GLU A N 1
ATOM 820 C CA . GLU A 1 103 ? 9.630 -3.455 -12.858 1.00 88.69 103 GLU A CA 1
ATOM 821 C C . GLU A 1 103 ? 9.133 -4.422 -11.776 1.00 88.69 103 GLU A C 1
ATOM 823 O O . GLU A 1 103 ? 8.511 -5.437 -12.085 1.00 88.69 103 GLU A O 1
ATOM 828 N N . THR A 1 104 ? 9.419 -4.099 -10.514 1.00 94.62 104 THR A N 1
ATOM 829 C CA . THR A 1 104 ? 9.076 -4.926 -9.353 1.00 94.62 104 THR A CA 1
ATOM 830 C C . THR A 1 104 ? 8.417 -4.051 -8.299 1.00 94.62 104 THR A C 1
ATOM 832 O O . THR A 1 104 ? 8.916 -2.975 -7.966 1.00 94.62 104 THR A O 1
ATOM 835 N N . LEU A 1 105 ? 7.274 -4.495 -7.773 1.00 95.31 105 LEU A N 1
ATOM 836 C CA . LEU A 1 105 ? 6.611 -3.818 -6.663 1.00 95.31 105 LEU A CA 1
ATOM 837 C C . LEU A 1 105 ? 7.348 -4.138 -5.364 1.00 95.31 105 LEU A C 1
ATOM 839 O O . LEU A 1 105 ? 7.374 -5.285 -4.931 1.00 95.31 105 LEU A O 1
ATOM 843 N N . GLU A 1 106 ? 7.899 -3.134 -4.702 1.00 93.75 106 GLU A N 1
ATOM 844 C CA . GLU A 1 106 ? 8.716 -3.348 -3.515 1.00 93.75 106 GLU A CA 1
ATOM 845 C C . GLU A 1 106 ? 8.568 -2.252 -2.456 1.00 93.75 106 GLU A C 1
ATOM 847 O O . GLU A 1 106 ? 7.683 -1.395 -2.522 1.00 93.75 106 GLU A O 1
ATOM 852 N N . GLU A 1 107 ? 9.387 -2.334 -1.404 1.00 92.31 107 GLU A N 1
ATOM 853 C CA . GLU A 1 107 ? 9.272 -1.514 -0.193 1.00 92.31 107 GLU A CA 1
ATOM 854 C C . GLU A 1 107 ? 7.853 -1.495 0.399 1.00 92.31 107 GLU A C 1
ATOM 856 O O . GLU A 1 107 ? 7.386 -0.479 0.929 1.00 92.31 107 GLU A O 1
ATOM 861 N N . ILE A 1 108 ? 7.171 -2.645 0.303 1.00 95.44 108 ILE A N 1
ATOM 862 C CA . ILE A 1 108 ? 5.797 -2.826 0.767 1.00 95.44 108 ILE A CA 1
ATOM 863 C C . ILE A 1 108 ? 5.759 -2.775 2.299 1.00 95.44 108 ILE A C 1
ATOM 865 O O . ILE A 1 108 ? 6.162 -3.711 2.999 1.00 95.44 108 ILE A O 1
ATOM 869 N N . SER A 1 109 ? 5.205 -1.686 2.823 1.00 95.31 109 SER A N 1
ATOM 870 C CA . SER A 1 109 ? 4.915 -1.487 4.241 1.00 95.31 109 SER A CA 1
ATOM 871 C C . SER A 1 109 ? 3.409 -1.433 4.444 1.00 95.31 109 SER A C 1
ATOM 873 O O . SER A 1 109 ? 2.737 -0.572 3.877 1.00 95.31 109 SER A O 1
ATOM 875 N N . PHE A 1 110 ? 2.887 -2.343 5.264 1.00 96.19 110 PHE A N 1
ATOM 876 C CA . PHE A 1 110 ? 1.457 -2.463 5.530 1.00 96.19 110 PHE A CA 1
ATOM 877 C C . PHE A 1 110 ? 1.217 -2.677 7.024 1.00 96.19 110 PHE A C 1
ATOM 879 O O . PHE A 1 110 ? 1.640 -3.685 7.587 1.00 96.19 110 PHE A O 1
ATOM 886 N N . HIS A 1 111 ? 0.575 -1.718 7.684 1.00 95.62 111 HIS A N 1
ATOM 887 C CA . HIS A 1 111 ? 0.316 -1.762 9.125 1.00 95.62 111 HIS A CA 1
ATOM 888 C C . HIS A 1 111 ? -0.805 -0.787 9.509 1.00 95.62 111 HIS A C 1
ATOM 890 O O . HIS A 1 111 ? -1.163 0.075 8.708 1.00 95.62 111 HIS A O 1
ATOM 896 N N . PRO A 1 112 ? -1.372 -0.867 10.724 1.00 96.00 112 PRO A N 1
ATOM 897 C CA . PRO A 1 112 ? -2.293 0.160 11.200 1.00 96.00 112 PRO A CA 1
ATOM 898 C C . PRO A 1 112 ? -1.607 1.543 11.238 1.00 96.00 112 PRO A C 1
ATOM 900 O O . PRO A 1 112 ? -0.426 1.618 11.597 1.00 96.00 112 PRO A O 1
ATOM 903 N N . PRO A 1 113 ? -2.292 2.648 10.889 1.00 96.25 113 PRO A N 1
ATOM 904 C CA . PRO A 1 113 ? -1.681 3.975 10.882 1.00 96.25 113 PRO A CA 1
ATOM 905 C C . PRO A 1 113 ? -1.220 4.417 12.273 1.00 96.25 113 PRO A C 1
ATOM 907 O O . PRO A 1 113 ? -1.974 4.342 13.239 1.00 96.25 113 PRO A O 1
ATOM 910 N N . GLU A 1 114 ? -0.010 4.958 12.387 1.00 94.62 114 GLU A N 1
ATOM 911 C CA . GLU A 1 114 ? 0.506 5.486 13.664 1.00 94.62 114 GLU A CA 1
ATOM 912 C C . GLU A 1 114 ? -0.114 6.842 14.046 1.00 94.62 114 GLU A C 1
ATOM 914 O O . GLU A 1 114 ? -0.135 7.237 15.215 1.00 94.62 114 GLU A O 1
ATOM 919 N N . LYS A 1 115 ? -0.639 7.549 13.045 1.00 94.75 115 LYS A N 1
ATOM 920 C CA . LYS A 1 115 ? -1.319 8.8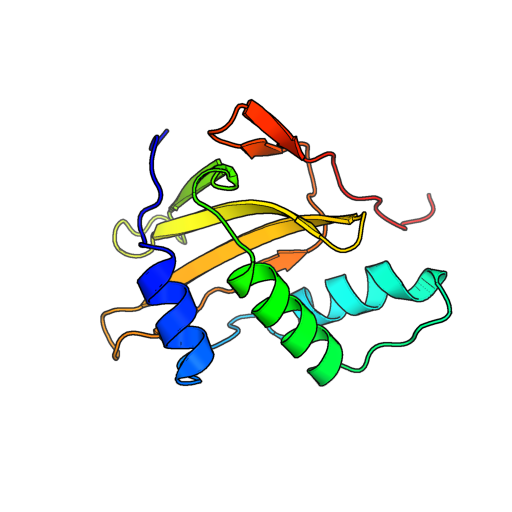41 13.136 1.00 94.75 115 LYS A CA 1
ATOM 921 C C . LYS A 1 115 ? -2.473 8.874 12.140 1.00 94.75 115 LYS A C 1
ATOM 923 O O . LYS A 1 115 ? -2.525 8.056 11.225 1.00 94.75 115 LYS A O 1
ATOM 928 N N . GLU A 1 116 ? -3.369 9.837 12.314 1.00 96.69 116 GLU A N 1
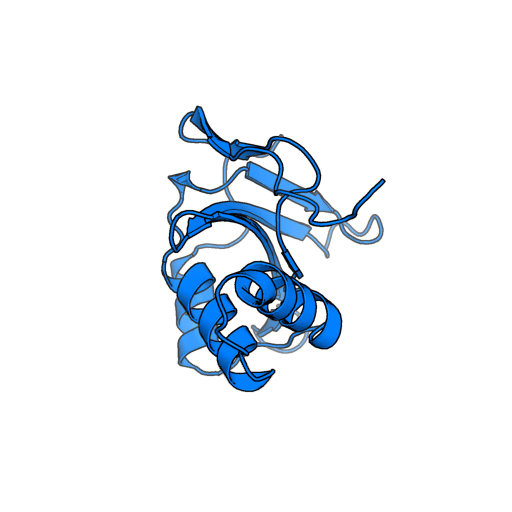ATOM 929 C CA . GLU A 1 116 ? -4.406 10.126 11.326 1.00 96.69 116 GLU A CA 1
ATOM 930 C C . GLU A 1 116 ? -3.781 10.426 9.952 1.00 96.69 116 GLU A C 1
ATOM 932 O O . GLU A 1 116 ? -2.786 11.154 9.859 1.00 96.69 116 GLU A O 1
ATOM 937 N N . MET A 1 117 ? -4.371 9.876 8.892 1.00 97.19 117 MET A N 1
ATOM 938 C CA . MET A 1 117 ? -3.965 10.126 7.509 1.00 97.19 117 MET A CA 1
ATOM 939 C C . MET A 1 117 ? -5.091 10.831 6.763 1.00 97.19 117 MET A C 1
ATOM 941 O O . MET A 1 117 ? -6.264 10.490 6.916 1.00 97.19 117 MET A O 1
ATOM 945 N N . LYS A 1 118 ? -4.732 11.798 5.921 1.00 97.19 118 LYS A N 1
ATOM 946 C CA . LYS A 1 118 ? -5.675 12.490 5.040 1.00 97.19 118 LYS A CA 1
ATOM 947 C C . LYS A 1 118 ? -5.412 12.054 3.615 1.00 97.19 118 LYS A C 1
ATOM 949 O O . LYS A 1 118 ? -4.283 12.138 3.138 1.00 97.19 118 LYS A O 1
ATOM 954 N N . THR A 1 119 ? -6.448 11.556 2.967 1.00 96.50 119 THR A N 1
ATOM 955 C CA . THR A 1 119 ? -6.385 11.111 1.575 1.00 96.50 119 THR A CA 1
ATOM 956 C C . THR A 1 119 ? -6.783 12.248 0.631 1.00 96.50 119 THR A C 1
ATOM 958 O O . THR A 1 119 ? -7.420 13.223 1.044 1.00 96.50 119 THR A O 1
ATOM 961 N N . VAL A 1 120 ? -6.430 12.144 -0.649 1.00 95.50 120 VAL A N 1
ATOM 962 C CA . VAL A 1 120 ? -6.715 13.178 -1.656 1.00 95.50 120 VAL A CA 1
ATOM 963 C C . VAL A 1 120 ? -8.201 13.358 -1.947 1.00 95.50 120 VAL A C 1
ATOM 965 O O . VAL A 1 120 ? -8.595 14.437 -2.384 1.00 95.50 120 VAL A O 1
ATOM 968 N N . ASN A 1 121 ? -9.041 12.354 -1.672 1.00 93.50 121 ASN A N 1
ATOM 969 C CA . ASN A 1 121 ? -10.494 12.503 -1.785 1.00 93.50 121 ASN A CA 1
ATOM 970 C C . ASN A 1 121 ? -11.134 13.179 -0.552 1.00 93.50 121 ASN A C 1
ATOM 972 O O . ASN A 1 121 ? -12.351 13.341 -0.508 1.00 93.50 121 ASN A O 1
ATOM 976 N N . GLY A 1 122 ? -10.329 13.566 0.444 1.00 94.50 122 GLY A N 1
ATOM 977 C CA . GLY A 1 122 ? -10.779 14.201 1.682 1.00 94.50 122 GLY A CA 1
ATOM 978 C C . GLY A 1 122 ? -11.146 13.226 2.803 1.00 94.50 122 GLY A C 1
ATOM 979 O O . GLY A 1 122 ? -11.445 13.678 3.908 1.00 94.50 122 GLY A O 1
ATOM 980 N N . SER A 1 123 ? -11.090 11.911 2.566 1.00 94.88 123 SER A N 1
ATOM 981 C CA . SER A 1 123 ? -11.325 10.916 3.615 1.00 94.88 123 SER A CA 1
ATOM 982 C C . SER A 1 123 ? -10.213 10.959 4.653 1.00 94.88 123 SER A C 1
ATOM 984 O O . SER A 1 123 ? -9.031 11.129 4.328 1.00 94.88 123 SER A O 1
ATOM 986 N N . VAL A 1 124 ? -10.613 10.757 5.903 1.00 96.75 124 VAL A N 1
ATOM 987 C CA . VAL A 1 124 ? -9.730 10.705 7.061 1.00 96.75 124 VAL A CA 1
ATOM 988 C C . VAL A 1 124 ? -9.625 9.258 7.519 1.00 96.75 124 VAL A C 1
ATOM 990 O O . VAL A 1 124 ? -10.620 8.654 7.914 1.00 96.75 124 VAL A O 1
ATOM 993 N N . ILE A 1 125 ? -8.417 8.705 7.463 1.00 97.12 125 ILE A N 1
ATOM 994 C CA . ILE A 1 125 ? -8.126 7.372 7.984 1.00 97.12 125 ILE A CA 1
ATOM 995 C C . ILE A 1 125 ? -7.654 7.543 9.427 1.00 97.12 125 ILE A C 1
ATOM 997 O O . ILE A 1 125 ? -6.630 8.200 9.655 1.00 97.12 125 ILE A O 1
ATOM 1001 N N . PRO A 1 126 ? -8.388 7.004 10.413 1.00 96.44 126 PRO A N 1
ATOM 1002 C CA . PRO A 1 126 ? -8.046 7.189 11.809 1.00 96.44 126 PRO A CA 1
ATOM 1003 C C . PRO A 1 126 ? -6.731 6.486 12.144 1.00 96.44 126 PRO A C 1
ATOM 1005 O O . PRO A 1 126 ? -6.321 5.522 11.492 1.00 96.44 126 PRO A O 1
ATOM 1008 N N . LYS A 1 127 ? -6.094 6.950 13.220 1.00 94.50 127 LYS A N 1
ATOM 1009 C CA . LYS A 1 127 ? -4.996 6.219 13.852 1.00 94.50 127 LYS A CA 1
ATOM 1010 C C . LYS A 1 127 ? -5.465 4.795 14.180 1.00 94.50 127 LYS A C 1
ATOM 1012 O O . LYS A 1 127 ? -6.544 4.607 14.740 1.00 94.50 127 LYS A O 1
ATOM 1017 N N . GLY A 1 128 ? -4.643 3.808 13.846 1.00 86.81 128 GLY A N 1
ATOM 1018 C CA . GLY A 1 128 ? -4.883 2.418 14.196 1.00 86.81 128 GLY A CA 1
ATOM 1019 C C . GLY A 1 128 ? -4.871 2.208 15.707 1.00 86.81 128 GLY A C 1
ATOM 1020 O O . GLY A 1 128 ? -4.105 2.847 16.434 1.00 86.81 128 GLY A O 1
ATOM 1021 N N . ALA A 1 129 ? -5.710 1.290 16.187 1.00 74.00 129 ALA A N 1
ATOM 1022 C CA . ALA A 1 129 ? -5.640 0.841 17.567 1.00 74.00 129 ALA A CA 1
ATOM 1023 C C . ALA A 1 129 ? -4.287 0.148 17.783 1.00 74.00 129 ALA A C 1
ATOM 1025 O O . ALA A 1 129 ? -4.038 -0.950 17.284 1.00 74.00 129 ALA A O 1
ATOM 1026 N N . ASN A 1 130 ? -3.387 0.804 18.512 1.00 55.41 130 ASN A N 1
ATOM 1027 C CA . ASN A 1 130 ? -2.286 0.090 19.126 1.00 55.41 130 ASN A CA 1
ATOM 1028 C C . ASN A 1 130 ? -2.911 -0.752 20.235 1.00 55.41 130 ASN A C 1
ATOM 1030 O O . ASN A 1 130 ? -3.203 -0.222 21.300 1.00 55.41 130 ASN A O 1
ATOM 1034 N N . ASP A 1 131 ? -3.065 -2.058 20.019 1.00 49.31 131 ASP A N 1
ATOM 1035 C CA . ASP A 1 131 ? -3.345 -3.023 21.096 1.00 49.31 131 ASP A CA 1
ATOM 1036 C C . ASP A 1 131 ? -2.104 -3.190 22.008 1.00 49.31 131 ASP A C 1
ATOM 1038 O O . ASP A 1 131 ? -1.636 -4.291 22.301 1.00 49.31 131 ASP A O 1
ATOM 1042 N N . GLY A 1 132 ? -1.477 -2.073 22.379 1.00 42.62 132 GLY A N 1
ATOM 1043 C CA . GLY A 1 132 ? -0.478 -1.963 23.422 1.00 42.62 132 GLY A CA 1
ATOM 1044 C C . GLY A 1 132 ? -1.197 -1.483 24.666 1.00 42.62 132 GLY A C 1
ATOM 1045 O O . GLY A 1 132 ? -1.499 -0.301 24.777 1.00 42.62 132 GLY A O 1
ATOM 1046 N N . LYS A 1 133 ? -1.490 -2.427 25.564 1.00 34.78 133 LYS A N 1
ATOM 1047 C CA . LYS A 1 133 ? -1.738 -2.137 26.976 1.00 34.78 133 LYS A CA 1
ATOM 1048 C C . LYS A 1 133 ? -0.681 -1.133 27.455 1.00 34.78 133 LYS A C 1
ATOM 1050 O O . LYS A 1 133 ? 0.507 -1.439 27.346 1.00 34.78 133 LYS A O 1
ATOM 1055 N N . GLU A 1 134 ? -1.115 0.024 27.945 1.00 35.44 134 GLU A N 1
ATOM 1056 C CA . GLU A 1 134 ? -0.398 0.699 29.034 1.00 35.44 134 GLU A CA 1
ATOM 1057 C C . GLU A 1 134 ? -0.694 -0.035 30.346 1.00 35.44 134 GLU A C 1
ATOM 1059 O O . GLU A 1 134 ? -1.842 -0.524 30.504 1.00 35.44 134 GLU A O 1
#

Sequence (134 aa):
MATKARYLLKDVFRLIADGSYWFSARPRSSYAVIKAYGSSGKTLSADEAEAFILKAIGDLTEGHFCESVLQWNDPKCIADVYGLIYDERPWYVKFRIDSEEGETLEEISFHPPEKEMKTVNGSVIPKGANDGKE

Foldseek 3Di:
DDLFDPDDLVLVLVQLVVVQADEPPLVQQLVQQQVLCVVVVDRDDSVSSVVLLSVQSNPDDRQQWFDWDADPPDPLRIKTWGWDCDPNFIKIWIWDFDPPVPTGIYPTHIHFACAWTATSNRDIGHGGDPPDDD